Protein 5LIJ (pdb70)

Solvent-accessible surface area: 9463 Å² total; per-residue (Å²): 148,83,100,105,89,80,82,80,90,54,74,74,67,68,97,99,101,94,69,52,28,59,22,66,32,78,84,116,77,37,58,49,73,89,109,95,71,34,38,60,40,29,67,34,33,50,70,47,34,57,62,33,61,31,38,69,76,90,103,42,68,73,96,63,91,70,80,51,94,110,109,88,48,56,57,30,11,31,22,30,20,101,55,41,18,62,11,43,96,55,88,54,14,50,30,48,55,80,101,109,45,47,22,55,17,27,39,31,65,103,83,87,42,19,19,40,38,71,79,48,85,52,85,56,111,58,98,39,59,18,28,41,32,36,53,30,65,76,89,78,44,77,82,84,51,52,89,87,43,35,77,113

Sequence (152 aa):
AAAAAAAAAAAAAAAAAAAAAAAAAAAAAAAAAAAAAAAAAAAAAAAAAAAAAAAAAAAAAAAAAAAAAAAAAAAAAAAAAAAAAAAAAAAAAAAAAAAAAAAAAAAAAAAAAAAAAAAAAAAAAAAAAAAAAAAAAAAAAAAAAAAAAAAA

Structure (mmCIF, N/CA/C/O backbone):
data_5LIJ
#
_entry.id   5LIJ
#
_cell.length_a   1.000
_cell.length_b   1.000
_cell.length_c   1.000
_cell.angle_alpha   90.00
_cell.angle_beta   90.00
_cell.angle_gamma   90.00
#
_symmetry.space_group_name_H-M   'P 1'
#
loop_
_atom_site.group_PDB
_atom_site.id
_atom_site.type_symbol
_atom_site.label_atom_id
_atom_site.label_alt_id
_atom_site.label_comp_id
_atom_site.label_asym_id
_atom_site.label_entity_id
_atom_site.label_seq_id
_atom_site.pdbx_PDB_ins_code
_atom_site.Cartn_x
_atom_site.Cartn_y
_atom_site.Cartn_z
_atom_site.occupancy
_atom_site.B_iso_or_equiv
_atom_site.auth_seq_id
_atom_site.auth_comp_id
_atom_site.auth_asym_id
_atom_site.auth_atom_id
_atom_site.pdbx_PDB_model_num
ATOM 1 N N . ALA A 1 1 ? 54.835 30.225 38.287 1.00 1.00 1 ALA P N 1
ATOM 2 C CA . ALA A 1 1 ? 53.411 30.373 38.508 1.00 1.00 1 ALA P CA 1
ATOM 3 C C . ALA A 1 1 ? 52.963 31.516 39.384 1.00 1.00 1 ALA P C 1
ATOM 4 O O . ALA A 1 1 ? 53.519 31.715 40.444 1.00 1.00 1 ALA P O 1
ATOM 6 N N . ALA A 1 2 ? 51.999 32.308 38.927 1.00 2.00 2 ALA P N 1
ATOM 7 C CA . ALA A 1 2 ? 51.449 33.375 39.754 1.00 2.00 2 ALA P CA 1
ATOM 8 C C . ALA A 1 2 ? 50.450 33.410 40.911 1.00 2.00 2 ALA P C 1
ATOM 9 O O . ALA A 1 2 ? 50.807 33.832 42.010 1.00 2.00 2 ALA P O 1
ATOM 11 N N . ALA A 1 3 ? 49.217 32.926 40.744 1.00 3.00 3 ALA P N 1
ATOM 12 C CA . ALA A 1 3 ? 48.187 33.184 41.749 1.00 3.00 3 ALA P CA 1
ATOM 13 C C . ALA A 1 3 ? 46.893 32.513 41.309 1.00 3.00 3 ALA P C 1
ATOM 14 O O . ALA A 1 3 ? 46.843 31.770 40.329 1.00 3.00 3 ALA P O 1
ATOM 16 N N . ALA A 1 4 ? 45.840 32.823 42.051 1.00 4.00 4 ALA P N 1
ATOM 17 C CA . ALA A 1 4 ? 44.635 32.030 42.238 1.00 4.00 4 ALA P CA 1
ATOM 18 C C . ALA A 1 4 ? 43.813 31.847 40.967 1.00 4.00 4 ALA P C 1
ATOM 19 O O . ALA A 1 4 ? 44.048 32.471 39.935 1.00 4.00 4 ALA P O 1
ATOM 21 N N . ALA A 1 5 ? 42.873 30.910 41.059 1.00 5.00 5 ALA P N 1
ATOM 22 C CA . ALA A 1 5 ? 41.995 30.456 39.988 1.00 5.00 5 ALA P CA 1
ATOM 23 C C . ALA A 1 5 ? 40.755 29.849 40.628 1.00 5.00 5 ALA P C 1
ATOM 24 O O . ALA A 1 5 ? 40.411 30.166 41.766 1.00 5.00 5 ALA P O 1
ATOM 26 N N . ALA A 1 6 ? 40.045 29.023 39.873 1.00 6.00 6 ALA P N 1
ATOM 27 C CA . ALA A 1 6 ? 38.889 28.334 40.423 1.00 6.00 6 ALA P CA 1
ATOM 28 C C . ALA A 1 6 ? 39.230 27.571 41.693 1.00 6.00 6 ALA P C 1
ATOM 29 O O . ALA A 1 6 ? 40.260 26.903 41.768 1.00 6.00 6 ALA P O 1
ATOM 31 N N . ALA A 1 7 ? 38.342 27.661 42.707 1.00 7.00 7 ALA P N 1
ATOM 32 C CA . ALA A 1 7 ? 38.738 27.407 44.096 1.00 7.00 7 ALA P CA 1
ATOM 33 C C . ALA A 1 7 ? 38.156 26.328 45.006 1.00 7.00 7 ALA P C 1
ATOM 34 O O . ALA A 1 7 ? 38.934 25.664 45.693 1.00 7.00 7 ALA P O 1
ATOM 36 N N . ALA A 1 8 ? 36.842 26.161 45.104 1.00 8.00 8 ALA P N 1
ATOM 37 C CA . ALA A 1 8 ? 36.264 25.470 46.250 1.00 8.00 8 ALA P CA 1
ATOM 38 C C . ALA A 1 8 ? 34.764 25.212 46.130 1.00 8.00 8 ALA P C 1
ATOM 39 O O . ALA A 1 8 ? 34.180 25.260 45.050 1.00 8.00 8 ALA P O 1
ATOM 41 N N . ALA A 1 9 ? 34.158 24.893 47.271 1.00 9.00 9 ALA P N 1
ATOM 42 C CA . ALA A 1 9 ? 32.779 24.437 47.413 1.00 9.00 9 ALA P CA 1
ATOM 43 C C . ALA A 1 9 ? 31.724 25.399 46.908 1.00 9.00 9 ALA P C 1
ATOM 44 O O . ALA A 1 9 ? 31.630 26.530 47.381 1.00 9.00 9 ALA P O 1
ATOM 46 N N . ALA A 1 10 ? 30.880 24.931 45.997 1.00 10.00 10 ALA P N 1
ATOM 47 C CA . ALA A 1 10 ? 29.814 25.761 45.464 1.00 10.00 10 ALA P CA 1
ATOM 48 C C . ALA A 1 10 ? 28.633 24.956 44.938 1.00 10.00 10 ALA P C 1
ATOM 49 O O . ALA A 1 10 ? 28.492 23.766 45.197 1.00 10.00 10 ALA P O 1
ATOM 51 N N . ALA A 1 11 ? 27.777 25.645 44.183 1.00 11.00 11 ALA P N 1
ATOM 52 C CA . ALA A 1 11 ? 26.611 25.072 43.525 1.00 11.00 11 ALA P CA 1
ATOM 53 C C . ALA A 1 11 ? 26.789 25.215 42.025 1.00 11.00 11 ALA P C 1
ATOM 54 O O . ALA A 1 11 ? 27.607 26.016 41.572 1.00 11.00 11 ALA P O 1
ATOM 56 N N . ALA A 1 12 ? 26.042 24.433 41.252 1.00 12.00 12 ALA P N 1
ATOM 57 C CA . ALA A 1 12 ? 26.435 24.192 39.874 1.00 12.00 12 ALA P CA 1
ATOM 58 C C . ALA A 1 12 ? 25.229 24.187 38.947 1.00 12.00 12 ALA P C 1
ATOM 59 O O . ALA A 1 12 ? 24.088 24.372 39.368 1.00 12.00 12 ALA P O 1
ATOM 61 N N . ALA A 1 13 ? 25.516 24.025 37.659 1.00 13.00 13 ALA P N 1
ATOM 62 C CA . ALA A 1 13 ? 24.550 23.619 36.650 1.00 13.00 13 ALA P CA 1
ATOM 63 C C . ALA A 1 13 ? 25.338 23.138 35.435 1.00 13.00 13 ALA P C 1
ATOM 64 O O . ALA A 1 13 ? 26.535 23.398 35.328 1.00 13.00 13 ALA P O 1
ATOM 66 N N . ALA A 1 14 ? 24.673 22.408 34.532 1.00 14.00 14 ALA P N 1
ATOM 67 C CA . ALA A 1 14 ? 25.197 22.190 33.173 1.00 14.00 14 ALA P CA 1
ATOM 68 C C . ALA A 1 14 ? 24.084 22.342 32.151 1.00 14.00 14 ALA P C 1
ATOM 69 O O . ALA A 1 14 ? 23.215 21.474 32.055 1.00 14.00 14 ALA P O 1
ATOM 71 N N . ALA A 1 15 ? 24.151 23.404 31.357 1.00 15.00 15 ALA P N 1
ATOM 72 C CA . ALA A 1 15 ? 23.111 23.655 30.374 1.00 15.00 15 ALA P CA 1
ATOM 73 C C . ALA A 1 15 ? 23.512 24.793 29.452 1.00 15.00 15 ALA P C 1
ATOM 74 O O . ALA A 1 15 ? 24.528 25.467 29.638 1.00 15.00 15 ALA P O 1
ATOM 76 N N . ALA A 1 16 ? 22.669 24.988 28.450 1.00 16.00 16 ALA P N 1
ATOM 77 C CA . ALA A 1 16 ? 22.820 26.106 27.5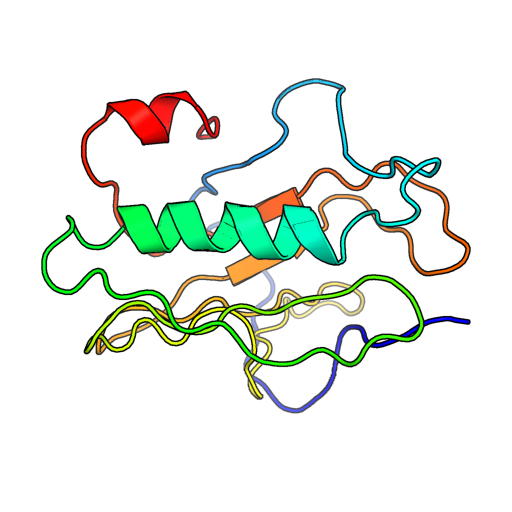43 1.00 16.00 16 ALA P CA 1
ATOM 78 C C . ALA A 1 16 ? 21.852 27.245 27.790 1.00 16.00 16 ALA P C 1
ATOM 79 O O . ALA A 1 16 ? 22.256 28.408 27.874 1.00 16.00 16 ALA P O 1
ATOM 81 N N . ALA A 1 17 ? 20.573 26.925 27.921 1.00 17.00 17 ALA P N 1
ATOM 82 C CA . ALA A 1 17 ? 19.526 27.934 28.014 1.00 17.00 17 ALA P CA 1
ATOM 83 C C . ALA A 1 17 ? 19.754 28.652 29.328 1.00 17.00 17 ALA P C 1
ATOM 84 O O . ALA A 1 17 ? 19.825 28.028 30.384 1.00 17.00 17 ALA P O 1
ATOM 86 N N . ALA A 1 18 ? 19.859 29.974 29.259 1.00 18.00 18 ALA P N 1
ATOM 87 C CA . ALA A 1 18 ? 20.268 30.801 30.383 1.00 18.00 18 ALA P CA 1
ATOM 88 C C . ALA A 1 18 ? 19.889 32.236 30.077 1.00 18.00 18 ALA P C 1
ATOM 89 O O . ALA A 1 18 ? 19.177 32.522 29.113 1.00 18.00 18 ALA P O 1
ATOM 91 N N . ALA A 1 19 ? 20.368 33.148 30.898 1.00 19.00 19 ALA P N 1
ATOM 92 C CA . ALA A 1 19 ? 20.275 34.538 30.527 1.00 19.00 19 ALA P CA 1
ATOM 93 C C . ALA A 1 19 ? 21.337 34.833 29.484 1.00 19.00 19 ALA P C 1
ATOM 94 O O . ALA A 1 19 ? 22.125 33.970 29.106 1.00 19.00 19 ALA P O 1
ATOM 96 N N . ALA A 1 20 ? 21.382 36.077 29.035 1.00 20.00 20 ALA P N 1
ATOM 97 C CA . ALA A 1 20 ? 22.458 36.508 28.169 1.00 20.00 20 ALA P CA 1
ATOM 98 C C . ALA A 1 20 ? 23.652 36.830 29.047 1.00 20.00 20 ALA P C 1
ATOM 99 O O . ALA A 1 20 ? 23.699 36.478 30.220 1.00 20.00 20 ALA P O 1
ATOM 101 N N . ALA A 1 21 ? 24.680 37.408 28.464 1.00 21.00 21 ALA P N 1
ATOM 102 C CA . ALA A 1 21 ? 25.683 38.058 29.282 1.00 21.00 21 ALA P CA 1
ATOM 103 C C . ALA A 1 21 ? 26.079 39.409 28.730 1.00 21.00 21 ALA P C 1
ATOM 104 O O . ALA A 1 21 ? 26.542 39.507 27.595 1.00 21.00 21 ALA P O 1
ATOM 106 N N . ALA A 1 22 ? 25.914 40.446 29.541 1.00 22.00 22 ALA P N 1
ATOM 107 C CA . ALA A 1 22 ? 26.577 41.705 29.250 1.00 22.00 22 ALA P CA 1
ATOM 108 C C . ALA A 1 22 ? 28.052 41.350 29.172 1.00 22.00 22 ALA P C 1
ATOM 109 O O . ALA A 1 22 ? 28.611 40.693 30.049 1.00 22.00 22 ALA P O 1
ATOM 111 N N . ALA A 1 23 ? 28.682 41.741 28.072 1.00 23.00 23 ALA P N 1
ATOM 112 C CA . ALA A 1 23 ? 30.046 41.299 27.824 1.00 23.00 23 ALA P CA 1
ATOM 113 C C . ALA A 1 23 ? 31.051 42.397 27.537 1.00 23.00 23 ALA P C 1
ATOM 114 O O . ALA A 1 23 ? 30.782 43.326 26.777 1.00 23.00 23 ALA P O 1
ATOM 116 N N . ALA A 1 24 ? 32.217 42.286 28.150 1.00 24.00 24 ALA P N 1
ATOM 117 C CA . ALA A 1 24 ? 33.195 43.333 27.948 1.00 24.00 24 ALA P CA 1
ATOM 118 C C . ALA A 1 24 ? 33.975 43.549 26.678 1.00 24.00 24 ALA P C 1
ATOM 119 O O . ALA A 1 24 ? 33.863 44.615 26.082 1.00 24.00 24 ALA P O 1
ATOM 121 N N . ALA A 1 25 ? 34.733 42.580 26.214 1.00 25.00 25 ALA P N 1
ATOM 122 C CA . ALA A 1 25 ? 35.477 42.776 24.987 1.00 25.00 25 ALA P CA 1
ATOM 123 C C . ALA A 1 25 ? 34.641 42.183 23.880 1.00 25.00 25 ALA P C 1
ATOM 124 O O . ALA A 1 25 ? 34.569 40.964 23.741 1.00 25.00 25 ALA P O 1
ATOM 126 N N . ALA A 1 26 ? 33.998 43.037 23.108 1.00 26.00 26 ALA P N 1
ATOM 127 C CA . ALA A 1 26 ? 33.152 42.554 22.040 1.00 26.00 26 ALA P CA 1
ATOM 128 C C . ALA A 1 26 ? 33.822 41.927 20.837 1.00 26.00 26 ALA P C 1
ATOM 129 O O . ALA A 1 26 ? 33.561 40.768 20.522 1.00 26.00 26 ALA P O 1
ATOM 131 N N . ALA A 1 27 ? 34.668 42.676 20.144 1.00 27.00 27 ALA P N 1
ATOM 132 C CA . ALA A 1 27 ? 35.227 42.226 18.877 1.00 27.00 27 ALA P CA 1
ATOM 133 C C . ALA A 1 27 ? 36.747 42.318 18.915 1.00 27.00 27 ALA P C 1
ATOM 134 O O . ALA A 1 27 ? 37.316 43.410 18.8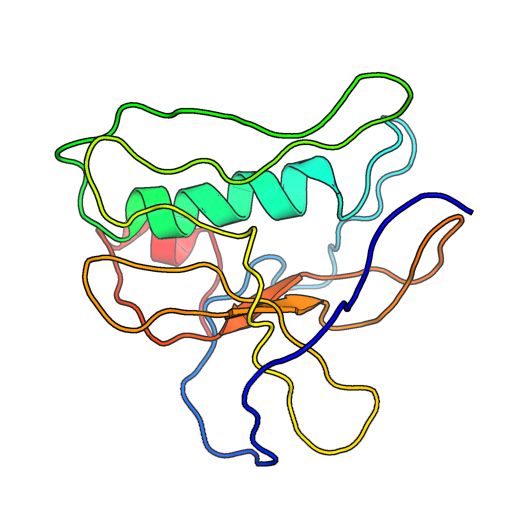87 1.00 27.00 27 ALA P O 1
ATOM 136 N N . ALA A 1 28 ? 37.398 41.164 18.975 1.00 28.00 28 ALA P N 1
ATOM 137 C CA . ALA A 1 28 ? 38.779 41.008 18.548 1.00 28.00 28 ALA P CA 1
ATOM 138 C C . ALA A 1 28 ? 39.763 41.914 19.275 1.00 28.00 28 ALA P C 1
ATOM 139 O O . ALA A 1 28 ? 40.833 42.207 18.752 1.00 28.00 28 ALA P O 1
ATOM 141 N N . ALA A 1 29 ? 39.454 42.387 20.467 1.00 29.00 29 ALA P N 1
ATOM 142 C CA . ALA A 1 29 ? 40.498 42.976 21.294 1.00 29.00 29 ALA P CA 1
ATOM 143 C C . ALA A 1 29 ? 40.309 42.487 22.719 1.00 29.00 29 ALA P C 1
ATOM 144 O O . ALA A 1 29 ? 39.363 42.903 23.391 1.00 29.00 29 ALA P O 1
ATOM 146 N N . ALA A 1 30 ? 41.235 41.670 23.207 1.00 30.00 30 ALA P N 1
ATOM 147 C CA . ALA A 1 30 ? 41.101 41.082 24.529 1.00 30.00 30 ALA P CA 1
ATOM 148 C C . ALA A 1 30 ? 42.342 41.392 25.331 1.00 30.00 30 ALA P C 1
ATOM 149 O O . ALA A 1 30 ? 43.400 41.671 24.772 1.00 30.00 30 ALA P O 1
ATOM 151 N N . ALA A 1 31 ? 42.221 41.327 26.639 1.00 31.00 31 ALA P N 1
ATOM 152 C CA . ALA A 1 31 ? 43.196 41.976 27.492 1.00 31.00 31 ALA P CA 1
ATOM 153 C C . ALA A 1 31 ? 44.152 40.942 28.054 1.00 31.00 31 ALA P C 1
ATOM 154 O O . ALA A 1 31 ? 43.804 40.210 28.975 1.00 31.00 31 ALA P O 1
ATOM 156 N N . ALA A 1 32 ? 45.343 40.844 27.477 1.00 32.00 32 ALA P N 1
ATOM 157 C CA . ALA A 1 32 ? 46.471 40.196 28.127 1.00 32.00 32 ALA P CA 1
ATOM 158 C C . ALA A 1 32 ? 47.610 41.132 28.477 1.00 32.00 32 ALA P C 1
ATOM 159 O O . ALA A 1 32 ? 48.636 40.653 28.953 1.00 32.00 32 ALA P O 1
ATOM 161 N N . ALA A 1 33 ? 47.474 42.430 28.229 1.00 33.00 33 ALA P N 1
ATOM 162 C CA . ALA A 1 33 ? 48.620 43.279 27.911 1.00 33.00 33 ALA P CA 1
ATOM 163 C C . ALA A 1 33 ? 49.768 43.112 28.891 1.00 33.00 33 ALA P C 1
ATOM 164 O O . ALA A 1 33 ? 49.571 43.146 30.102 1.00 33.00 33 ALA P O 1
ATOM 166 N N . ALA A 1 34 ? 50.966 42.896 28.359 1.00 34.00 34 ALA P N 1
ATOM 167 C CA . ALA A 1 34 ? 52.097 42.452 29.158 1.00 34.00 34 ALA P CA 1
ATOM 168 C C . ALA A 1 34 ? 53.098 43.534 29.517 1.00 34.00 34 ALA P C 1
ATOM 169 O O . ALA A 1 34 ? 54.064 43.242 30.216 1.00 34.00 34 ALA P O 1
ATOM 171 N N . ALA A 1 35 ? 52.942 44.754 29.043 1.00 35.00 35 ALA P N 1
ATOM 172 C CA . ALA A 1 35 ? 53.976 45.718 29.377 1.00 35.00 35 ALA P CA 1
ATOM 173 C C . ALA A 1 35 ? 53.817 46.208 30.798 1.00 35.00 35 ALA P C 1
ATOM 174 O O . ALA A 1 35 ? 54.768 46.174 31.577 1.00 35.00 35 ALA P O 1
ATOM 176 N N . ALA A 1 36 ? 52.620 46.663 31.147 1.00 36.00 36 ALA P N 1
ATOM 177 C CA . ALA A 1 36 ? 52.280 47.011 32.517 1.00 36.00 36 ALA P CA 1
ATOM 178 C C . ALA A 1 36 ? 52.031 45.772 33.378 1.00 36.00 36 ALA P C 1
ATOM 179 O O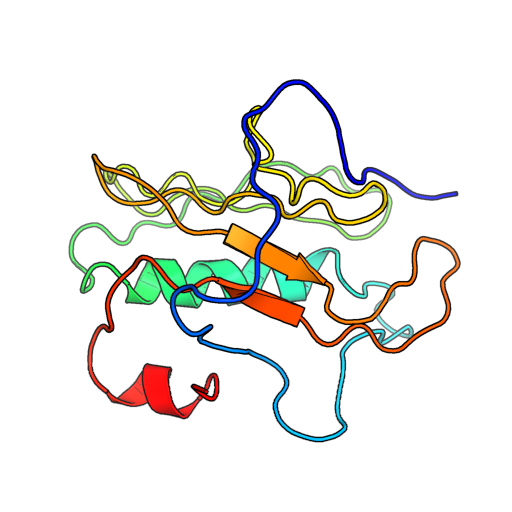 . ALA A 1 36 ? 51.688 45.914 34.554 1.00 36.00 36 ALA P O 1
ATOM 181 N N . ALA A 1 37 ? 52.202 44.568 32.807 1.00 37.00 37 ALA P N 1
ATOM 182 C CA . ALA A 1 37 ? 52.287 43.275 33.519 1.00 37.00 37 ALA P CA 1
ATOM 183 C C . ALA A 1 37 ? 51.044 42.849 34.283 1.00 37.00 37 ALA P C 1
ATOM 184 O O . ALA A 1 37 ? 51.133 42.233 35.339 1.00 37.00 37 ALA P O 1
ATOM 186 N N . ALA A 1 38 ? 49.873 43.125 33.737 1.00 38.00 38 ALA P N 1
ATOM 187 C CA . ALA A 1 38 ? 48.677 42.552 34.330 1.00 38.00 38 ALA P CA 1
ATOM 188 C C . ALA A 1 38 ? 47.677 42.251 33.233 1.00 38.00 38 ALA P C 1
ATOM 189 O O . ALA A 1 38 ? 47.427 43.096 32.373 1.00 38.00 38 ALA P O 1
ATOM 191 N N . ALA A 1 39 ? 47.076 41.074 33.288 1.00 39.00 39 ALA P N 1
ATOM 192 C CA . ALA A 1 39 ? 46.177 40.686 32.216 1.00 39.00 39 ALA P CA 1
ATOM 193 C C . ALA A 1 39 ? 44.717 40.415 32.512 1.00 39.00 39 ALA P C 1
ATOM 194 O O . ALA A 1 39 ? 43.855 41.072 31.942 1.00 39.00 39 ALA P O 1
ATOM 196 N N . ALA A 1 40 ? 44.402 39.532 33.433 1.00 40.00 40 ALA P N 1
ATOM 197 C CA . ALA A 1 40 ? 43.009 39.348 33.761 1.00 40.00 40 ALA P CA 1
ATOM 198 C C . ALA A 1 40 ? 42.981 39.556 35.253 1.00 40.00 40 ALA P C 1
ATOM 199 O O . ALA A 1 40 ? 41.948 39.294 35.867 1.00 40.00 40 ALA P O 1
ATOM 201 N N . ALA A 1 41 ? 44.090 39.956 35.870 1.00 41.00 41 ALA P N 1
ATOM 202 C CA . ALA A 1 41 ? 44.044 40.269 37.292 1.00 41.00 41 ALA P CA 1
ATOM 203 C C . ALA A 1 41 ? 43.418 41.614 37.608 1.00 41.00 41 ALA P C 1
ATOM 204 O O . ALA A 1 41 ? 42.422 41.693 38.331 1.00 41.00 41 ALA P O 1
ATOM 206 N N . ALA A 1 42 ? 43.953 42.682 37.037 1.00 42.00 42 ALA P N 1
ATOM 207 C CA . ALA A 1 42 ? 43.589 43.962 37.606 1.00 42.00 42 ALA P CA 1
ATOM 208 C C . ALA A 1 42 ? 42.418 44.688 36.975 1.00 42.00 42 ALA P C 1
ATOM 209 O O . ALA A 1 42 ? 41.415 44.952 37.646 1.00 42.00 42 ALA P O 1
ATOM 211 N N . ALA A 1 43 ? 42.500 44.933 35.681 1.00 43.00 43 ALA P N 1
ATOM 212 C CA . ALA A 1 43 ? 41.542 45.813 35.051 1.00 43.00 43 ALA P CA 1
ATOM 213 C C . ALA A 1 43 ? 40.316 44.959 34.916 1.00 43.00 43 ALA P C 1
ATOM 214 O O . ALA A 1 43 ? 39.230 45.369 35.333 1.00 43.00 43 ALA P O 1
ATOM 216 N N . ALA A 1 44 ? 40.510 43.745 34.426 1.00 44.00 44 ALA P N 1
ATOM 217 C CA . ALA A 1 44 ? 39.405 42.829 34.236 1.00 44.00 44 ALA P CA 1
ATOM 218 C C . ALA A 1 44 ? 38.562 42.745 35.490 1.00 44.00 44 ALA P C 1
ATOM 219 O O . ALA A 1 44 ? 37.351 42.983 35.454 1.00 44.00 44 ALA P O 1
ATOM 221 N N . ALA A 1 45 ? 39.187 42.432 36.621 1.00 45.00 45 ALA P N 1
ATOM 222 C CA . ALA A 1 45 ? 38.427 42.441 37.857 1.00 45.00 45 ALA P CA 1
ATOM 223 C C . ALA A 1 45 ? 37.884 43.834 38.107 1.00 45.00 45 ALA P C 1
ATOM 224 O O . ALA A 1 45 ? 36.685 44.016 38.329 1.00 45.00 45 ALA P O 1
ATOM 226 N N . ALA A 1 46 ? 38.741 44.842 37.987 1.00 46.00 46 ALA P N 1
ATOM 227 C CA . ALA A 1 46 ? 38.330 46.192 38.333 1.00 46.00 46 ALA P CA 1
ATOM 228 C C . ALA A 1 46 ? 37.106 46.621 37.553 1.00 46.00 46 ALA P C 1
ATOM 229 O O . ALA A 1 46 ? 36.000 46.661 38.097 1.00 46.00 46 ALA P O 1
ATOM 231 N N . ALA A 1 47 ? 37.278 46.907 36.265 1.00 47.00 47 ALA P N 1
ATOM 232 C CA . ALA A 1 47 ? 36.182 47.476 35.496 1.00 47.00 47 ALA P CA 1
ATOM 233 C C . ALA A 1 47 ? 34.917 46.675 35.688 1.00 47.00 47 ALA P C 1
ATOM 234 O O . ALA A 1 47 ? 33.820 47.238 35.717 1.00 47.00 47 ALA P O 1
ATOM 236 N N . ALA A 1 48 ? 35.054 45.362 35.861 1.00 48.00 48 ALA P N 1
ATOM 237 C CA . ALA A 1 48 ? 33.884 44.539 36.108 1.00 48.00 48 ALA P CA 1
ATOM 238 C C . ALA A 1 48 ? 33.058 45.135 37.230 1.00 48.00 48 ALA P C 1
ATOM 239 O O . ALA A 1 48 ? 31.829 45.200 37.142 1.00 48.00 48 ALA P O 1
ATOM 241 N N . ALA A 1 49 ? 33.725 45.641 38.265 1.00 49.00 49 ALA P N 1
ATOM 242 C CA . ALA A 1 49 ? 32.988 46.288 39.338 1.00 49.00 49 ALA P CA 1
ATOM 243 C C . ALA A 1 49 ? 32.058 47.335 38.782 1.00 49.00 49 ALA P C 1
ATOM 244 O O . ALA A 1 49 ? 30.873 47.374 39.129 1.00 49.00 49 ALA P O 1
ATOM 246 N N . ALA A 1 50 ? 32.576 48.165 37.881 1.00 50.00 50 ALA P N 1
ATOM 247 C CA . ALA A 1 50 ? 31.816 49.301 37.397 1.00 50.00 50 ALA P CA 1
ATOM 248 C C . ALA A 1 50 ? 30.435 48.867 36.964 1.00 50.00 50 ALA P C 1
ATOM 249 O O . ALA A 1 50 ? 29.434 49.499 37.316 1.00 50.00 50 ALA P O 1
ATOM 251 N N . ALA A 1 51 ? 30.361 47.759 36.234 1.00 51.00 51 ALA P N 1
ATOM 252 C CA . ALA A 1 51 ? 29.060 47.267 35.823 1.00 51.00 51 ALA P CA 1
ATOM 253 C C . ALA A 1 51 ? 28.138 47.175 37.022 1.00 51.00 51 ALA P C 1
ATOM 254 O O . ALA A 1 51 ? 27.096 47.839 37.069 1.00 51.00 51 ALA P O 1
ATOM 256 N N . ALA A 1 52 ? 28.547 46.425 38.039 1.00 52.00 52 ALA P N 1
ATOM 257 C CA . ALA A 1 52 ? 27.799 46.444 39.281 1.00 52.00 52 ALA P CA 1
ATOM 258 C C . ALA A 1 52 ? 27.707 47.862 39.799 1.00 52.00 52 ALA P C 1
ATOM 259 O O . ALA A 1 52 ? 26.617 48.374 40.061 1.00 52.00 52 ALA P O 1
ATOM 261 N N . ALA A 1 53 ? 28.849 48.538 39.897 1.00 53.00 53 ALA P N 1
ATOM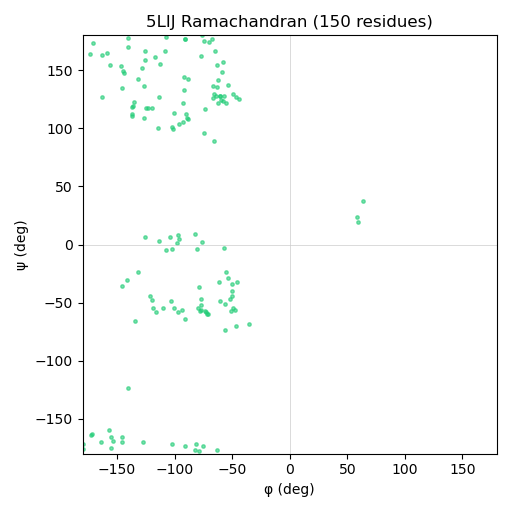 262 C CA . ALA A 1 53 ? 28.837 49.906 40.397 1.00 53.00 53 ALA P CA 1
ATOM 263 C C . ALA A 1 53 ? 27.871 50.753 39.612 1.00 53.00 53 ALA P C 1
ATOM 264 O O . ALA A 1 53 ? 27.313 51.718 40.138 1.00 53.00 53 ALA P O 1
ATOM 266 N N . ALA A 1 54 ? 27.657 50.406 38.354 1.00 54.00 54 ALA P N 1
ATOM 267 C CA . ALA A 1 54 ? 26.534 50.981 37.651 1.00 54.00 54 ALA P CA 1
ATOM 268 C C . ALA A 1 54 ? 25.254 50.282 38.045 1.00 54.00 54 ALA P C 1
ATOM 269 O O . ALA A 1 54 ? 24.212 50.925 38.179 1.00 54.00 54 ALA P O 1
ATOM 271 N N . ALA A 1 55 ? 25.320 48.971 38.260 1.00 55.00 55 ALA P N 1
ATOM 272 C CA . ALA A 1 55 ? 24.104 48.174 38.339 1.00 55.00 55 ALA P CA 1
ATOM 273 C C . ALA A 1 55 ? 23.069 48.834 39.227 1.00 55.00 55 ALA P C 1
ATOM 274 O O . ALA A 1 55 ? 22.050 49.335 38.749 1.00 55.00 55 ALA P O 1
ATOM 276 N N . ALA A 1 56 ? 23.310 48.860 40.519 1.00 56.00 56 ALA P N 1
ATOM 277 C CA . ALA A 1 56 ? 22.464 49.706 41.319 1.00 56.00 56 ALA P CA 1
ATOM 278 C C . ALA A 1 56 ? 22.706 51.131 40.873 1.00 56.00 56 ALA P C 1
ATOM 279 O O . ALA A 1 56 ? 23.850 51.570 40.751 1.00 56.00 56 ALA P O 1
ATOM 281 N N . ALA A 1 57 ? 21.627 51.828 40.549 1.00 57.00 57 ALA P N 1
ATOM 282 C CA . ALA A 1 57 ? 21.725 53.236 40.197 1.00 57.00 57 ALA P CA 1
ATOM 283 C C . ALA A 1 57 ? 22.294 54.015 41.376 1.00 57.00 57 ALA P C 1
ATOM 284 O O . ALA A 1 57 ? 21.770 53.928 42.490 1.00 57.00 57 ALA P O 1
ATOM 286 N N . ALA A 1 58 ? 23.346 54.794 41.122 1.00 58.00 58 ALA P N 1
ATOM 287 C CA . ALA A 1 58 ? 24.227 55.237 42.194 1.00 58.00 58 ALA P CA 1
ATOM 288 C C . ALA A 1 58 ? 23.450 55.954 43.280 1.00 58.00 58 ALA P C 1
ATOM 289 O O . ALA A 1 58 ? 22.755 56.937 43.026 1.00 58.00 58 ALA P O 1
ATOM 291 N N . ALA A 1 59 ? 23.554 55.423 44.491 1.00 59.00 59 ALA P N 1
ATOM 292 C CA . ALA A 1 59 ? 22.977 56.014 45.685 1.00 59.00 59 ALA P CA 1
ATOM 293 C C . ALA A 1 59 ? 24.016 55.986 46.788 1.00 59.00 59 ALA P C 1
ATOM 294 O O . ALA A 1 59 ? 24.480 57.033 47.240 1.00 59.00 59 ALA P O 1
ATOM 296 N N . ALA A 1 60 ? 24.388 54.789 47.225 1.00 60.00 60 ALA P N 1
ATOM 297 C CA . ALA A 1 60 ? 25.529 54.630 48.110 1.00 60.00 60 ALA P CA 1
ATOM 298 C C . ALA A 1 60 ? 26.689 54.147 47.259 1.00 60.00 60 ALA P C 1
ATOM 299 O O . ALA A 1 60 ? 26.812 52.958 46.963 1.00 60.00 60 ALA P O 1
ATOM 301 N N . ALA A 1 61 ? 27.549 55.077 46.895 1.00 61.00 61 ALA P N 1
ATOM 302 C CA . ALA A 1 61 ? 28.550 54.849 45.880 1.00 61.00 61 ALA P CA 1
ATOM 303 C C . ALA A 1 61 ? 29.958 54.715 46.419 1.00 61.00 61 ALA P C 1
ATOM 304 O O . ALA A 1 61 ? 30.881 54.477 45.641 1.00 61.00 61 ALA P O 1
ATOM 306 N N . ALA A 1 62 ? 30.167 54.901 47.713 1.00 62.00 62 ALA P N 1
ATOM 307 C CA . ALA A 1 62 ? 31.525 54.952 48.245 1.00 62.00 62 ALA P CA 1
ATOM 308 C C . ALA A 1 62 ? 32.220 53.627 47.960 1.00 62.00 62 ALA P C 1
ATOM 309 O O . ALA A 1 62 ? 31.733 52.540 48.265 1.00 62.00 62 ALA P O 1
ATOM 311 N N . ALA A 1 63 ? 33.387 53.737 47.353 1.00 63.00 63 ALA P N 1
ATOM 312 C CA . ALA A 1 63 ? 34.069 52.561 46.858 1.00 63.00 63 ALA P CA 1
ATOM 313 C C . ALA A 1 63 ? 35.165 52.124 47.811 1.00 63.00 63 ALA P C 1
ATOM 314 O O . ALA A 1 63 ? 36.167 52.817 47.976 1.00 63.00 63 ALA P O 1
ATOM 316 N N . ALA A 1 64 ? 34.981 50.967 48.426 1.00 64.00 64 ALA P N 1
ATOM 317 C CA . ALA A 1 64 ? 36.069 50.327 49.151 1.00 64.00 64 ALA P CA 1
ATOM 318 C C . ALA A 1 64 ? 36.806 49.460 48.145 1.00 64.00 64 ALA P C 1
ATOM 319 O O . ALA A 1 64 ? 36.174 48.893 47.253 1.00 64.00 64 ALA P O 1
ATOM 321 N N . ALA A 1 65 ? 38.124 49.392 48.252 1.00 65.00 65 ALA P N 1
ATOM 322 C CA . ALA A 1 65 ? 38.909 48.385 47.561 1.00 65.00 65 ALA P CA 1
ATOM 323 C C . ALA A 1 65 ? 39.422 47.381 48.579 1.00 65.00 65 ALA P C 1
ATOM 324 O O . ALA A 1 65 ? 39.356 47.611 49.782 1.00 65.00 65 ALA P O 1
ATOM 326 N N . ALA A 1 66 ? 39.919 46.240 48.128 1.00 66.00 66 ALA P N 1
ATOM 327 C CA . ALA A 1 66 ? 40.452 45.351 49.131 1.00 66.00 66 ALA P CA 1
ATOM 328 C C . ALA A 1 66 ? 41.579 44.454 49.613 1.00 66.00 66 ALA P C 1
ATOM 329 O O . ALA A 1 66 ? 41.749 44.312 50.823 1.00 66.00 66 ALA P O 1
ATOM 331 N N . ALA A 1 67 ? 42.415 43.942 48.717 1.00 67.00 67 ALA P N 1
ATOM 332 C CA . ALA A 1 67 ? 42.610 42.495 48.697 1.00 67.00 67 ALA P CA 1
ATOM 333 C C . ALA A 1 67 ? 44.048 42.192 48.310 1.00 67.00 67 ALA P C 1
ATOM 334 O O . ALA A 1 67 ? 44.590 41.216 48.824 1.00 67.00 67 ALA P O 1
ATOM 336 N N . ALA A 1 68 ? 44.693 42.941 47.439 1.00 68.00 68 ALA P N 1
ATOM 337 C CA . ALA A 1 68 ? 45.958 42.407 46.963 1.00 68.00 68 ALA P CA 1
ATOM 338 C C . ALA A 1 68 ? 47.024 42.728 47.989 1.00 68.00 68 ALA P C 1
ATOM 339 O O . ALA A 1 68 ? 46.746 43.266 49.059 1.00 68.00 68 ALA P O 1
ATOM 341 N N . ALA A 1 69 ? 48.246 42.371 47.668 1.00 69.00 69 ALA P N 1
ATOM 342 C CA . ALA A 1 69 ? 49.413 42.944 48.303 1.00 69.00 69 ALA P CA 1
ATOM 343 C C . ALA A 1 69 ? 50.492 43.042 47.239 1.00 69.00 69 ALA P C 1
ATOM 344 O O . ALA A 1 69 ? 50.552 42.226 46.321 1.00 69.00 69 ALA P O 1
ATOM 346 N N . ALA A 1 70 ? 51.365 44.028 47.363 1.00 70.00 70 ALA P N 1
ATOM 347 C CA . ALA A 1 70 ? 52.145 44.467 46.222 1.00 70.00 70 ALA P CA 1
ATOM 348 C C . ALA A 1 70 ? 53.411 43.645 46.145 1.00 70.00 70 ALA P C 1
ATOM 349 O O . ALA A 1 70 ? 54.308 43.798 46.974 1.00 70.00 70 ALA P O 1
ATOM 351 N N . ALA A 1 71 ? 53.454 42.760 45.162 1.00 71.00 71 ALA P N 1
ATOM 352 C CA . ALA A 1 71 ? 54.628 42.085 44.641 1.00 71.00 71 ALA P CA 1
ATOM 353 C C . ALA A 1 71 ? 54.617 41.909 43.141 1.00 71.00 71 ALA P C 1
ATOM 354 O O . ALA A 1 71 ? 55.663 41.759 42.515 1.00 71.00 71 ALA P O 1
ATOM 356 N N . ALA A 1 72 ? 53.416 41.772 42.601 1.00 72.00 72 ALA P N 1
ATOM 357 C CA . ALA A 1 72 ? 53.104 41.953 41.201 1.00 72.00 72 ALA P CA 1
ATOM 358 C C . ALA A 1 72 ? 51.703 42.528 41.270 1.00 72.00 72 ALA P C 1
ATOM 359 O O . ALA A 1 72 ? 51.235 42.908 42.341 1.00 72.00 72 ALA P O 1
ATOM 361 N N . ALA A 1 73 ? 51.035 42.616 40.129 1.00 73.00 73 ALA P N 1
ATOM 362 C CA . ALA A 1 73 ? 49.782 43.353 40.014 1.00 73.00 73 ALA P CA 1
ATOM 363 C C . ALA A 1 73 ? 48.551 42.465 40.223 1.00 73.00 73 ALA P C 1
ATOM 364 O O . ALA A 1 73 ? 48.349 41.481 39.498 1.00 73.00 73 ALA P O 1
ATOM 366 N N . ALA A 1 74 ? 47.731 42.833 41.218 1.00 74.00 74 ALA P N 1
ATOM 367 C CA . ALA A 1 74 ? 46.341 42.411 41.386 1.00 74.00 74 ALA P CA 1
ATOM 368 C C . ALA A 1 74 ? 45.624 43.423 42.273 1.00 74.00 74 ALA P C 1
ATOM 369 O O . ALA A 1 74 ? 46.249 44.264 42.921 1.00 74.00 74 ALA P O 1
ATOM 371 N N . ALA A 1 75 ? 44.296 43.353 42.258 1.00 75.00 75 ALA P N 1
ATOM 372 C CA . ALA A 1 75 ? 43.413 44.193 43.070 1.00 75.00 75 ALA P CA 1
ATOM 373 C C . ALA A 1 75 ? 42.120 43.419 43.280 1.00 75.00 75 ALA P C 1
ATOM 374 O O . ALA A 1 75 ? 42.047 42.222 42.999 1.00 75.00 75 ALA P O 1
ATOM 376 N N . ALA A 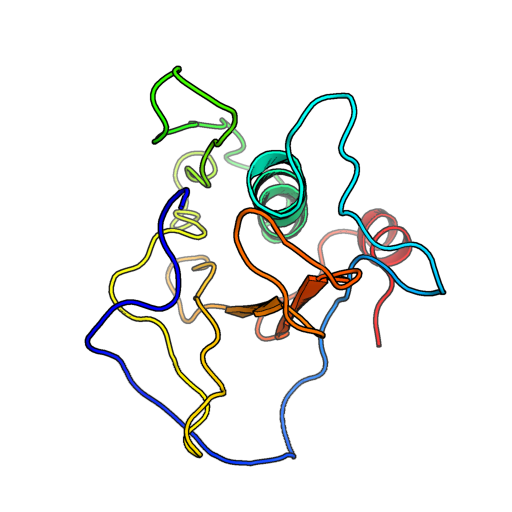1 76 ? 41.093 44.078 43.794 1.00 76.00 76 ALA P N 1
ATOM 377 C CA . ALA A 1 76 ? 39.915 43.311 44.162 1.00 76.00 76 ALA P CA 1
ATOM 378 C C . ALA A 1 76 ? 38.653 44.145 44.151 1.00 76.00 76 ALA P C 1
ATOM 379 O O . ALA A 1 76 ? 38.667 45.329 43.819 1.00 76.00 76 ALA P O 1
ATOM 381 N N . ALA A 1 77 ? 37.567 43.521 44.578 1.00 77.00 77 ALA P N 1
ATOM 382 C CA . ALA A 1 77 ? 36.238 43.842 44.096 1.00 77.00 77 ALA P CA 1
ATOM 383 C C . ALA A 1 77 ? 35.472 44.793 44.977 1.00 77.00 77 ALA P C 1
ATOM 384 O O . ALA A 1 77 ? 34.312 45.070 44.682 1.00 77.00 77 ALA P O 1
ATOM 3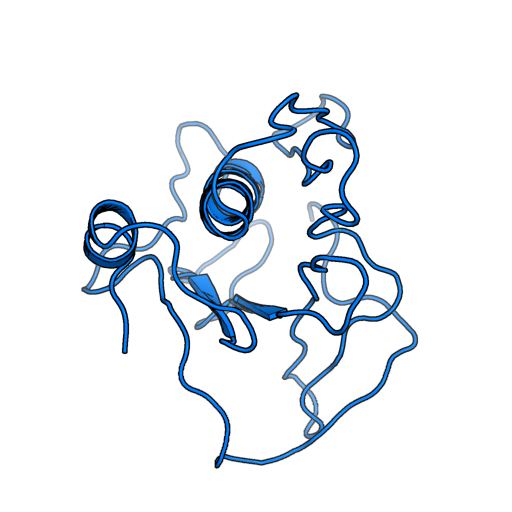86 N N . ALA A 1 78 ? 36.087 45.314 46.025 1.00 78.00 78 ALA P N 1
ATOM 387 C CA . ALA A 1 78 ? 35.325 45.562 47.235 1.00 78.00 78 ALA P CA 1
ATOM 388 C C . ALA A 1 78 ? 34.160 46.493 46.958 1.00 78.00 78 ALA P C 1
ATOM 389 O O . ALA A 1 78 ? 34.146 47.250 45.992 1.00 78.00 78 ALA P O 1
ATOM 391 N N . ALA A 1 79 ? 33.169 46.413 47.825 1.00 79.00 79 ALA P N 1
ATOM 392 C CA . ALA A 1 79 ? 31.807 46.674 47.418 1.00 79.00 79 ALA P CA 1
ATOM 393 C C . ALA A 1 79 ? 31.602 48.140 47.120 1.00 79.00 79 ALA P C 1
ATOM 394 O O . ALA A 1 79 ? 32.461 48.985 47.361 1.00 79.00 79 ALA P O 1
ATOM 396 N N . ALA A 1 80 ? 30.429 48.445 46.639 1.00 80.00 80 ALA P N 1
ATOM 397 C CA . ALA A 1 80 ? 29.960 49.802 46.699 1.00 80.00 80 ALA P CA 1
ATOM 398 C C . ALA A 1 80 ? 29.716 50.179 48.157 1.00 80.00 80 ALA P C 1
ATOM 399 O O . ALA A 1 80 ? 29.887 49.375 49.074 1.00 80.00 80 ALA P O 1
ATOM 401 N N . ALA A 1 81 ? 29.345 51.429 48.387 1.00 81.00 81 ALA P N 1
ATOM 402 C CA . ALA A 1 81 ? 28.910 51.808 49.717 1.00 81.00 81 ALA P CA 1
ATOM 403 C C . ALA A 1 81 ? 27.625 51.118 50.112 1.00 81.00 81 ALA P C 1
ATOM 404 O O . ALA A 1 81 ? 26.655 51.111 49.353 1.00 81.00 81 ALA P O 1
ATOM 406 N N . ALA A 1 82 ? 27.624 50.506 51.279 1.00 82.00 82 ALA P N 1
ATOM 407 C CA . ALA A 1 82 ? 26.393 50.282 52.014 1.00 82.00 82 ALA P CA 1
ATOM 408 C C . ALA A 1 82 ? 25.396 49.459 51.233 1.00 82.00 82 ALA P C 1
ATOM 409 O O . ALA A 1 82 ? 24.205 49.458 51.528 1.00 82.00 82 ALA P O 1
ATOM 411 N N . ALA A 1 83 ? 25.861 48.749 50.240 1.00 83.00 83 ALA P N 1
ATOM 412 C CA . ALA A 1 83 ? 24.999 47.803 49.572 1.00 83.00 83 ALA P CA 1
ATOM 413 C C . ALA A 1 83 ? 25.334 46.415 50.052 1.00 83.00 83 ALA P C 1
ATOM 414 O O . ALA A 1 83 ? 26.101 46.218 50.994 1.00 83.00 83 ALA P O 1
ATOM 416 N N . ALA A 1 84 ? 24.724 45.450 49.382 1.00 84.00 84 ALA P N 1
ATOM 417 C CA . ALA A 1 84 ? 25.227 44.092 49.352 1.00 84.00 84 ALA P CA 1
ATOM 418 C C . ALA A 1 84 ? 26.332 43.961 48.313 1.00 84.00 84 ALA P C 1
ATOM 419 O O . ALA A 1 84 ? 26.8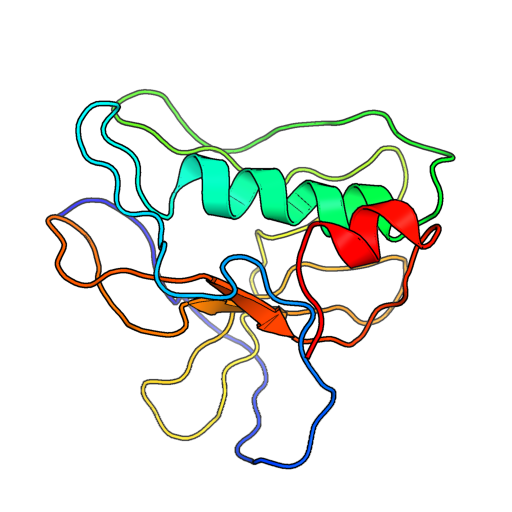36 42.867 48.048 1.00 84.00 84 ALA P O 1
ATOM 421 N N . ALA A 1 85 ? 26.761 45.092 47.767 1.00 85.00 85 ALA P N 1
ATOM 422 C CA . ALA A 1 85 ? 27.584 45.170 46.573 1.00 85.00 85 ALA P CA 1
ATOM 423 C C . ALA A 1 85 ? 28.889 44.402 46.687 1.00 85.00 85 ALA P C 1
ATOM 424 O O . ALA A 1 85 ? 29.682 44.430 45.746 1.00 85.00 85 ALA P O 1
ATOM 426 N N . ALA A 1 86 ? 29.188 43.805 47.836 1.00 86.00 86 ALA P N 1
ATOM 427 C CA . ALA A 1 86 ? 30.367 42.961 47.883 1.00 86.00 86 ALA P CA 1
ATOM 428 C C . ALA A 1 86 ? 30.383 42.100 46.637 1.00 86.00 86 ALA P C 1
ATOM 429 O O . ALA A 1 86 ? 29.398 41.435 46.328 1.00 86.00 86 ALA P O 1
ATOM 431 N N . ALA A 1 87 ? 31.485 42.149 45.889 1.00 87.00 87 ALA P N 1
ATOM 432 C CA . ALA A 1 87 ? 31.353 41.934 44.453 1.00 87.00 87 ALA P CA 1
ATOM 433 C C . ALA A 1 87 ? 31.872 40.685 43.759 1.00 87.00 87 ALA P C 1
ATOM 434 O O . ALA A 1 87 ? 31.101 39.962 43.127 1.00 87.00 87 ALA P O 1
ATOM 436 N N . ALA A 1 88 ? 33.148 40.362 43.924 1.00 88.00 88 ALA P N 1
ATOM 437 C CA . ALA A 1 88 ? 33.767 39.326 43.107 1.00 88.00 88 ALA P CA 1
ATOM 438 C C . ALA A 1 88 ? 34.142 38.223 44.085 1.00 88.00 88 ALA P C 1
ATOM 439 O O . ALA A 1 88 ? 33.697 37.083 43.930 1.00 88.00 88 ALA P O 1
ATOM 441 N N . ALA A 1 89 ? 34.953 38.534 45.083 1.00 89.00 89 ALA P N 1
ATOM 442 C CA . ALA A 1 89 ? 35.497 37.496 45.937 1.00 89.00 89 ALA P CA 1
ATOM 443 C C . ALA A 1 89 ? 34.343 36.757 46.550 1.00 89.00 89 ALA P C 1
ATOM 444 O O . ALA A 1 89 ? 33.459 37.352 47.162 1.00 89.00 89 ALA P O 1
ATOM 446 N N . ALA A 1 90 ? 34.324 35.463 46.346 1.00 90.00 90 ALA P N 1
ATOM 447 C CA . ALA A 1 90 ? 33.264 34.714 46.963 1.00 90.00 90 ALA P CA 1
ATOM 448 C C . ALA A 1 90 ? 33.860 33.371 47.305 1.00 90.00 90 ALA P C 1
ATOM 449 O O . ALA A 1 90 ? 34.825 32.925 46.685 1.00 90.00 90 ALA P O 1
ATOM 451 N N . ALA A 1 91 ? 33.288 32.734 48.312 1.00 91.00 91 ALA P N 1
ATOM 452 C CA . ALA A 1 91 ? 33.587 31.328 48.491 1.00 91.00 91 ALA P CA 1
ATOM 453 C C . ALA A 1 91 ? 32.869 30.562 47.411 1.00 91.00 91 ALA P C 1
ATOM 454 O O . ALA A 1 91 ? 33.506 29.910 46.584 1.00 91.00 91 ALA P O 1
ATOM 456 N N . ALA A 1 92 ? 31.555 30.707 47.344 1.00 92.00 92 ALA P N 1
ATOM 457 C CA . ALA A 1 92 ? 30.807 29.988 46.339 1.00 92.00 92 ALA P CA 1
ATOM 458 C C . ALA A 1 92 ? 31.299 30.479 45.002 1.00 92.00 92 ALA P C 1
ATOM 459 O O . ALA A 1 92 ? 31.248 31.676 44.725 1.00 92.00 92 ALA P O 1
ATOM 461 N N . ALA A 1 93 ? 31.805 29.562 44.186 1.00 93.00 93 ALA P N 1
ATOM 462 C CA . ALA A 1 93 ? 32.044 29.819 42.776 1.00 93.00 93 ALA P CA 1
ATOM 463 C C . ALA A 1 93 ? 31.092 28.909 42.031 1.00 93.00 93 ALA P C 1
ATOM 464 O O . ALA A 1 93 ? 31.410 27.741 41.796 1.00 93.00 93 ALA P O 1
ATOM 466 N N . ALA A 1 94 ? 29.972 29.454 41.569 1.00 94.00 94 ALA P N 1
ATOM 467 C CA . ALA A 1 94 ? 28.945 28.590 41.017 1.00 94.00 94 ALA P CA 1
ATOM 468 C C . ALA A 1 94 ? 29.450 28.109 39.665 1.00 94.00 94 ALA P C 1
ATOM 469 O O . ALA A 1 94 ? 29.663 28.886 38.742 1.00 94.00 94 ALA P O 1
ATOM 471 N N . ALA A 1 95 ? 29.648 26.802 39.559 1.00 95.00 95 ALA P N 1
ATOM 472 C CA . ALA A 1 95 ? 30.487 26.260 38.498 1.00 95.00 95 ALA P CA 1
ATOM 473 C C . ALA A 1 95 ? 29.667 25.433 37.528 1.00 95.00 95 ALA P C 1
ATOM 474 O O . ALA A 1 95 ? 28.952 24.518 37.935 1.00 95.00 95 ALA P O 1
ATOM 476 N N . ALA A 1 96 ? 29.778 25.745 36.249 1.00 96.00 96 ALA P N 1
ATOM 477 C CA . ALA A 1 96 ? 29.055 24.972 35.264 1.00 96.00 96 ALA P CA 1
ATOM 478 C C . ALA A 1 96 ? 29.542 23.540 35.448 1.00 96.00 96 ALA P C 1
ATOM 479 O O . ALA A 1 96 ? 30.693 23.303 35.814 1.00 96.00 96 ALA P O 1
ATOM 481 N N . ALA A 1 97 ? 28.650 22.580 35.188 1.00 97.00 97 ALA P N 1
ATOM 482 C CA . ALA A 1 97 ? 28.823 21.242 35.745 1.00 97.00 97 ALA P CA 1
ATOM 483 C C . ALA A 1 97 ? 29.960 20.478 35.086 1.00 97.00 97 ALA P C 1
ATOM 484 O O . ALA A 1 97 ? 30.920 20.096 35.761 1.00 97.00 97 ALA P O 1
ATOM 486 N N . ALA A 1 98 ? 29.887 20.257 33.774 1.00 98.00 98 ALA P N 1
ATOM 487 C CA . ALA A 1 98 ? 30.898 19.452 33.102 1.00 98.00 98 ALA P CA 1
ATOM 488 C C . ALA A 1 98 ? 32.223 20.188 33.269 1.00 98.00 98 ALA P C 1
ATOM 489 O O . ALA A 1 98 ? 32.295 21.418 33.233 1.00 98.00 98 ALA P O 1
ATOM 491 N N . ALA A 1 99 ? 33.269 19.409 33.478 1.00 99.00 99 ALA P N 1
ATOM 492 C CA . ALA A 1 99 ? 34.347 19.775 34.382 1.00 99.00 99 ALA P CA 1
ATOM 493 C C . ALA A 1 99 ? 35.001 21.148 34.364 1.00 99.00 99 ALA P C 1
ATOM 494 O O . ALA A 1 99 ? 34.945 21.845 35.379 1.00 99.00 99 ALA P O 1
ATOM 496 N N . ALA A 1 100 ? 35.544 21.589 33.229 1.00 100.00 100 ALA P N 1
ATOM 497 C CA . ALA A 1 100 ? 36.565 22.636 33.237 1.00 100.00 100 ALA P CA 1
ATOM 498 C C . ALA A 1 100 ? 35.825 23.949 33.386 1.00 100.00 100 ALA P C 1
ATOM 499 O O . ALA A 1 100 ? 36.444 25.011 33.486 1.00 100.00 100 ALA P O 1
ATOM 501 N N . ALA A 1 101 ? 34.506 23.904 33.392 1.00 101.00 101 ALA P N 1
ATOM 502 C CA . ALA A 1 101 ? 33.737 25.128 33.385 1.00 101.00 101 ALA P CA 1
ATOM 503 C C . ALA A 1 101 ? 33.474 25.598 34.808 1.00 101.00 101 ALA P C 1
ATOM 504 O O . ALA A 1 101 ? 32.663 25.011 35.528 1.00 101.00 101 ALA P O 1
ATOM 506 N N . ALA A 1 102 ? 34.134 26.685 35.199 1.00 102.00 102 ALA P N 1
ATOM 507 C CA . ALA A 1 102 ? 33.989 27.256 36.531 1.00 102.00 102 ALA P CA 1
ATOM 508 C C . ALA A 1 102 ? 33.898 28.768 36.421 1.00 102.00 102 ALA P C 1
ATOM 509 O O . ALA A 1 102 ? 34.857 29.413 35.998 1.00 102.00 102 ALA P O 1
ATOM 511 N N . ALA A 1 103 ? 32.777 29.334 36.852 1.00 103.00 103 ALA P N 1
ATOM 512 C CA . ALA A 1 103 ? 32.526 30.764 36.749 1.00 103.00 103 ALA P CA 1
ATOM 513 C C . ALA A 1 103 ? 32.317 31.371 38.129 1.00 103.00 103 ALA P C 1
ATOM 514 O O . ALA A 1 103 ? 31.347 31.033 38.809 1.00 103.00 103 ALA P O 1
ATOM 516 N N . ALA A 1 104 ? 33.196 32.287 38.531 1.00 104.00 104 ALA P N 1
ATOM 517 C CA . ALA A 1 104 ? 33.086 32.895 39.848 1.00 104.00 104 ALA P CA 1
ATOM 518 C C . ALA A 1 104 ? 31.936 33.896 39.870 1.00 104.00 104 ALA P C 1
ATOM 519 O O . ALA A 1 104 ? 31.330 34.205 38.844 1.00 104.00 104 ALA P O 1
ATOM 521 N N . ALA A 1 105 ? 31.651 34.450 41.037 1.00 105.00 105 ALA P N 1
ATOM 522 C CA . ALA A 1 105 ? 30.397 35.158 41.258 1.00 105.00 105 ALA P CA 1
ATOM 523 C C . ALA A 1 105 ? 30.653 36.584 41.706 1.00 105.00 105 ALA P C 1
ATOM 524 O O . ALA A 1 105 ? 31.211 36.812 42.775 1.00 105.00 105 ALA P O 1
ATOM 526 N N . ALA A 1 106 ? 30.215 37.546 40.899 1.00 106.00 106 ALA P N 1
ATOM 527 C CA . ALA A 1 106 ? 30.111 38.905 41.400 1.00 106.00 106 ALA P CA 1
ATOM 528 C C . ALA A 1 106 ? 28.724 39.113 41.996 1.00 106.00 106 ALA P C 1
ATOM 529 O O . ALA A 1 106 ? 27.713 39.118 41.292 1.00 106.00 106 ALA P O 1
ATOM 531 N N . ALA A 1 107 ? 28.684 39.293 43.310 1.00 107.00 107 ALA P N 1
ATOM 532 C CA . ALA A 1 107 ? 27.455 39.228 44.091 1.00 107.00 107 ALA P CA 1
ATOM 533 C C . ALA A 1 107 ? 26.660 40.514 43.849 1.00 107.00 107 ALA P C 1
ATOM 534 O O . ALA A 1 107 ? 27.107 41.326 43.037 1.00 107.00 107 ALA P O 1
ATOM 536 N N . ALA A 1 108 ? 25.557 40.766 44.539 1.00 108.00 108 ALA P N 1
ATOM 537 C CA . ALA A 1 108 ? 24.552 41.697 44.060 1.00 108.00 108 ALA P CA 1
ATOM 538 C C . ALA A 1 108 ? 23.963 42.393 45.266 1.00 108.00 108 ALA P C 1
ATOM 539 O O . ALA A 1 108 ? 24.550 42.387 46.346 1.00 108.00 108 ALA P O 1
ATOM 541 N N . ALA A 1 109 ? 22.832 43.050 45.062 1.00 109.00 109 ALA P N 1
ATOM 542 C CA . ALA A 1 109 ? 22.093 43.665 46.149 1.00 109.00 109 ALA P CA 1
ATOM 543 C C . ALA A 1 109 ? 21.620 42.591 47.114 1.00 109.00 109 ALA P C 1
ATOM 544 O O . ALA A 1 109 ? 21.964 41.417 46.977 1.00 109.00 109 ALA P O 1
ATOM 546 N N . ALA A 1 110 ? 20.865 42.972 48.136 1.00 110.00 110 ALA P N 1
ATOM 547 C CA . ALA A 1 110 ? 20.506 41.885 49.023 1.00 110.00 110 ALA P CA 1
ATOM 548 C C . ALA A 1 110 ? 19.612 40.841 48.393 1.00 110.00 110 ALA P C 1
ATOM 549 O O . ALA A 1 110 ? 18.389 40.913 48.514 1.00 110.00 110 ALA P O 1
ATOM 551 N N . ALA A 1 111 ? 20.235 39.840 47.768 1.00 111.00 111 ALA P N 1
ATOM 552 C CA . ALA A 1 111 ? 19.580 39.194 46.638 1.00 111.00 111 ALA P CA 1
ATOM 553 C C . ALA A 1 111 ? 20.317 37.949 46.173 1.00 111.00 111 ALA P C 1
ATOM 554 O O . ALA A 1 111 ? 21.135 37.385 46.905 1.00 111.00 111 ALA P O 1
ATOM 556 N N . ALA A 1 112 ? 20.002 37.512 44.954 1.00 112.00 112 ALA P N 1
ATOM 557 C CA . ALA A 1 112 ? 20.821 36.576 44.195 1.00 112.00 112 ALA P CA 1
ATOM 558 C C . ALA A 1 112 ? 21.762 37.436 43.368 1.00 112.00 112 ALA P C 1
ATOM 559 O O . ALA A 1 112 ? 21.637 38.658 43.338 1.00 112.00 112 ALA P O 1
ATOM 561 N N . ALA A 1 113 ? 22.658 36.782 42.633 1.00 113.00 113 ALA P N 1
ATOM 562 C CA . ALA A 1 113 ? 23.892 37.407 42.184 1.00 113.00 113 ALA P CA 1
ATOM 563 C C . ALA A 1 113 ? 24.250 36.996 40.762 1.00 113.00 113 ALA P C 1
ATOM 564 O O . ALA A 1 113 ? 23.654 36.094 40.179 1.00 113.00 113 ALA P O 1
ATOM 566 N N . ALA A 1 114 ? 25.235 37.681 40.204 1.00 114.00 114 ALA P N 1
ATOM 567 C CA . ALA A 1 114 ? 25.678 37.421 38.848 1.00 114.00 114 ALA P CA 1
ATOM 568 C C . ALA A 1 114 ? 27.038 36.725 38.854 1.00 114.00 114 ALA P C 1
ATOM 569 O O . ALA A 1 114 ? 27.652 36.524 39.901 1.00 114.00 114 ALA P O 1
ATOM 571 N N . ALA A 1 115 ? 27.552 36.391 37.673 1.00 115.00 115 ALA P N 1
ATOM 572 C CA . ALA A 1 115 ? 28.772 35.602 37.566 1.00 115.00 115 ALA P CA 1
ATOM 573 C C . ALA A 1 115 ? 29.605 36.069 36.384 1.00 115.00 115 ALA P C 1
ATOM 574 O O . ALA A 1 115 ? 29.057 36.475 35.361 1.00 115.00 115 ALA P O 1
ATOM 576 N N . ALA A 1 116 ? 30.924 35.966 36.512 1.00 116.00 116 ALA P N 1
ATOM 577 C CA . ALA A 1 116 ? 31.849 36.535 35.540 1.00 116.00 116 ALA P CA 1
ATOM 578 C C . ALA A 1 116 ? 32.951 35.549 35.233 1.00 116.00 116 ALA P C 1
ATOM 579 O O . ALA A 1 116 ? 33.749 35.238 36.118 1.00 116.00 116 ALA P O 1
ATOM 581 N N . ALA A 1 117 ? 33.059 35.138 33.970 1.00 117.00 117 ALA P N 1
ATOM 582 C CA . ALA A 1 117 ? 33.935 34.036 33.584 1.00 117.00 117 ALA P CA 1
ATOM 583 C C . ALA A 1 117 ? 34.798 34.382 32.384 1.00 117.00 117 ALA P C 1
ATOM 584 O O . ALA A 1 117 ? 34.337 35.048 31.455 1.00 117.00 117 ALA P O 1
ATOM 586 N N . ALA A 1 118 ? 36.037 33.905 32.400 1.00 118.00 118 ALA P N 1
ATOM 587 C CA . ALA A 1 118 ? 36.904 34.037 31.244 1.00 118.00 118 ALA P CA 1
ATOM 588 C C . ALA A 1 118 ? 36.312 33.279 30.064 1.00 118.00 118 ALA P C 1
ATOM 589 O O . ALA A 1 118 ? 35.848 32.153 30.221 1.00 118.00 118 ALA P O 1
ATOM 591 N N . ALA A 1 119 ? 36.315 33.891 28.874 1.00 119.00 119 ALA P N 1
ATOM 592 C CA . ALA A 1 119 ? 35.737 33.221 27.708 1.00 119.00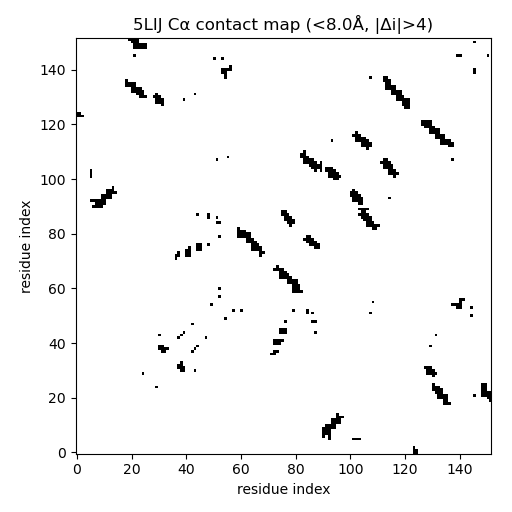 119 ALA P CA 1
ATOM 593 C C . ALA A 1 119 ? 36.659 32.188 27.082 1.00 119.00 119 ALA P C 1
ATOM 594 O O . ALA A 1 119 ? 36.278 31.029 26.913 1.00 119.00 119 ALA P O 1
ATOM 596 N N . ALA A 1 120 ? 37.881 32.585 26.728 1.00 120.00 120 ALA P N 1
ATOM 597 C CA . ALA A 1 120 ? 38.902 31.623 26.309 1.00 120.00 120 ALA P CA 1
ATOM 598 C C . ALA A 1 120 ? 39.616 31.272 27.602 1.00 120.00 120 ALA P C 1
ATOM 599 O O . ALA A 1 120 ? 39.142 31.653 28.674 1.00 120.00 120 ALA P O 1
ATOM 601 N N . ALA A 1 121 ? 40.701 30.506 27.559 1.00 121.00 121 ALA P N 1
ATOM 602 C CA . ALA A 1 121 ? 41.473 30.342 28.781 1.00 121.00 121 ALA P CA 1
ATOM 603 C C . ALA A 1 121 ? 42.948 30.639 28.613 1.00 121.00 121 ALA P C 1
ATOM 604 O O . ALA A 1 121 ? 43.516 30.477 27.533 1.00 121.00 121 ALA P O 1
ATOM 606 N N . ALA A 1 122 ? 43.555 31.073 29.715 1.00 122.00 122 ALA P N 1
ATOM 607 C CA . ALA A 1 122 ? 44.991 31.273 29.842 1.00 122.00 122 ALA P CA 1
ATOM 608 C C . ALA A 1 122 ? 45.235 31.609 31.296 1.00 122.00 122 ALA P C 1
ATOM 609 O O . ALA A 1 122 ? 44.319 32.014 32.012 1.00 122.00 122 ALA P O 1
ATOM 611 N N . ALA A 1 123 ? 46.493 31.502 31.706 1.00 123.00 123 ALA P N 1
ATOM 612 C CA . ALA A 1 123 ? 46.730 31.421 33.133 1.00 123.00 123 ALA P CA 1
ATOM 613 C C . ALA A 1 123 ? 47.963 32.277 33.294 1.00 123.00 123 ALA P C 1
ATOM 614 O O . ALA A 1 123 ? 47.974 33.429 32.869 1.00 123.00 123 ALA P O 1
ATOM 616 N N . ALA A 1 124 ? 49.032 31.727 33.849 1.00 124.00 124 ALA P N 1
ATOM 617 C CA . ALA A 1 124 ? 49.958 32.619 34.524 1.00 124.00 124 ALA P CA 1
ATOM 618 C C . ALA A 1 124 ? 51.138 33.279 33.870 1.00 124.00 124 ALA P C 1
ATOM 619 O O . ALA A 1 124 ? 51.186 34.498 33.724 1.00 124.00 124 ALA P O 1
ATOM 621 N N . ALA A 1 125 ? 52.077 32.483 33.425 1.00 125.00 125 ALA P N 1
ATOM 622 C CA . ALA A 1 125 ? 52.876 32.949 32.326 1.00 125.00 125 ALA P CA 1
ATOM 623 C C . ALA A 1 125 ? 52.034 32.336 31.225 1.00 125.00 125 ALA P C 1
ATOM 624 O O . ALA A 1 125 ? 52.034 31.119 31.053 1.00 125.00 125 ALA P O 1
ATOM 626 N N . ALA A 1 126 ? 51.279 33.172 30.532 1.00 126.00 126 ALA P N 1
ATOM 627 C CA . ALA A 1 126 ? 49.956 32.790 30.062 1.00 126.00 126 ALA P CA 1
ATOM 628 C C . ALA A 1 126 ? 49.831 33.008 28.553 1.00 126.00 126 ALA P C 1
ATOM 629 O O . ALA A 1 126 ? 50.687 33.695 27.993 1.00 126.00 126 ALA P O 1
ATOM 631 N N . ALA A 1 127 ? 48.814 32.475 27.890 1.00 127.00 127 ALA P N 1
ATOM 632 C CA . ALA A 1 127 ? 48.806 32.409 26.446 1.00 127.00 127 ALA P CA 1
ATOM 633 C C . ALA A 1 127 ? 47.731 33.047 25.588 1.00 127.00 127 ALA P C 1
ATOM 634 O O . ALA A 1 127 ? 48.035 33.701 24.591 1.00 127.00 127 ALA P O 1
ATOM 636 N N . ALA A 1 128 ? 46.475 32.886 25.967 1.00 128.00 128 ALA P N 1
ATOM 637 C CA . ALA A 1 128 ? 45.428 33.155 25.007 1.00 128.00 128 ALA P CA 1
ATOM 638 C C . ALA A 1 128 ? 45.106 34.625 25.243 1.00 128.00 128 ALA P C 1
ATOM 639 O O . ALA A 1 128 ? 45.670 35.287 26.109 1.00 128.00 128 ALA P O 1
ATOM 641 N N . ALA A 1 129 ? 44.199 35.139 24.434 1.00 129.00 129 ALA P N 1
ATOM 642 C CA . ALA A 1 129 ? 43.525 36.397 24.700 1.00 129.00 129 ALA P CA 1
ATOM 643 C C . ALA A 1 129 ? 42.270 36.007 25.464 1.00 129.00 129 ALA P C 1
ATOM 644 O O . ALA A 1 129 ? 41.718 34.931 25.239 1.00 129.00 129 ALA P O 1
ATOM 646 N N . ALA A 1 130 ? 41.854 36.812 26.422 1.00 130.00 130 ALA P N 1
ATOM 647 C CA . ALA A 1 130 ? 41.050 36.215 27.472 1.00 130.00 130 ALA P CA 1
ATOM 648 C C . ALA A 1 130 ? 39.560 36.498 27.406 1.00 130.00 130 ALA P C 1
ATOM 649 O O . ALA A 1 130 ? 38.831 36.006 28.265 1.00 130.00 130 ALA P O 1
ATOM 651 N N . ALA A 1 131 ? 39.077 37.134 26.351 1.00 131.00 131 ALA P N 1
ATOM 652 C CA . ALA A 1 131 ? 38.123 38.241 26.529 1.00 131.00 131 ALA P CA 1
ATOM 653 C C . ALA A 1 131 ? 37.018 37.884 27.515 1.00 131.00 131 ALA P C 1
ATOM 654 O O . ALA A 1 131 ? 36.338 36.897 27.365 1.00 131.00 131 ALA P O 1
ATOM 656 N N . ALA A 1 132 ? 36.835 38.740 28.510 1.00 132.00 132 ALA P N 1
ATOM 657 C CA . ALA A 1 132 ? 36.010 38.463 29.684 1.00 132.00 132 ALA P CA 1
ATOM 658 C C . ALA A 1 132 ? 34.516 38.563 29.466 1.00 132.00 132 ALA P C 1
ATOM 659 O O . ALA A 1 132 ? 34.088 39.173 28.508 1.00 132.00 132 ALA P O 1
ATOM 661 N N . ALA A 1 133 ? 33.707 37.989 30.355 1.00 133.00 133 ALA P N 1
ATOM 662 C CA . ALA A 1 133 ? 32.257 38.143 30.269 1.00 133.00 133 ALA P CA 1
ATOM 663 C C . ALA A 1 133 ? 31.593 37.939 31.626 1.00 133.00 133 ALA P C 1
ATOM 664 O O . ALA A 1 133 ? 32.121 37.214 32.471 1.00 133.00 133 ALA P O 1
ATOM 666 N N . ALA A 1 134 ? 30.417 38.542 31.818 1.00 134.00 134 ALA P N 1
ATOM 667 C CA . ALA A 1 134 ? 29.674 38.432 33.071 1.00 134.00 134 ALA P CA 1
ATOM 668 C C . ALA A 1 134 ? 28.260 37.921 32.803 1.00 134.00 134 ALA P C 1
ATOM 669 O O . ALA A 1 134 ? 27.483 38.586 32.114 1.00 134.00 134 ALA P O 1
ATOM 671 N N . ALA A 1 135 ? 27.920 36.753 33.352 1.00 135.00 135 ALA P N 1
ATOM 672 C CA . ALA A 1 135 ? 26.585 36.197 33.156 1.00 135.00 135 ALA P CA 1
ATOM 673 C C . ALA A 1 135 ? 25.545 37.123 33.766 1.00 135.00 135 ALA P C 1
ATOM 674 O O . ALA A 1 135 ? 25.827 37.883 34.689 1.00 135.00 135 ALA P O 1
ATOM 676 N N . ALA A 1 136 ? 24.332 37.060 33.238 1.00 136.00 136 ALA P N 1
ATOM 677 C CA . ALA A 1 136 ? 23.486 38.244 33.241 1.00 136.00 136 ALA P CA 1
ATOM 678 C C . ALA A 1 136 ? 22.442 38.423 34.329 1.00 136.00 136 ALA P C 1
ATOM 679 O O . ALA A 1 136 ? 21.622 39.330 34.188 1.00 136.00 136 ALA P O 1
ATOM 681 N N . ALA A 1 137 ? 22.368 37.618 35.383 1.00 137.00 137 ALA P N 1
ATOM 682 C CA . ALA A 1 137 ? 21.257 37.899 36.290 1.00 137.00 137 ALA P CA 1
ATOM 683 C C . ALA A 1 137 ? 21.479 39.149 37.143 1.00 137.00 137 ALA P C 1
ATOM 684 O O . ALA A 1 137 ? 22.088 39.125 38.214 1.00 137.00 137 ALA P O 1
ATOM 686 N N . ALA A 1 138 ? 20.921 40.249 36.635 1.00 138.00 138 ALA P N 1
ATOM 687 C CA . ALA A 1 138 ? 21.191 41.618 37.064 1.00 138.00 138 ALA P CA 1
ATOM 688 C C . ALA A 1 138 ? 20.310 42.502 36.196 1.00 138.00 138 ALA P C 1
ATOM 689 O O . ALA A 1 138 ? 19.516 42.015 35.392 1.00 138.00 138 ALA P O 1
ATOM 691 N N . ALA A 1 139 ? 20.451 43.811 36.346 1.00 139.00 139 ALA P N 1
ATOM 692 C CA . ALA A 1 139 ? 19.708 44.717 35.478 1.00 139.00 139 ALA P CA 1
ATOM 693 C C . ALA A 1 139 ? 20.639 45.720 34.825 1.00 139.00 139 ALA P C 1
ATOM 694 O O . ALA A 1 139 ? 21.858 45.566 34.895 1.00 139.00 139 ALA P O 1
ATOM 696 N N . ALA A 1 140 ? 20.083 46.734 34.174 1.00 140.00 140 ALA P N 1
ATOM 697 C CA . ALA A 1 140 ? 20.865 47.797 33.563 1.00 140.00 140 ALA P CA 1
ATOM 698 C C . ALA A 1 140 ? 20.611 49.097 34.303 1.00 140.00 140 ALA P C 1
ATOM 699 O O . ALA A 1 140 ? 19.564 49.264 34.928 1.00 140.00 140 ALA P O 1
ATOM 701 N N . ALA A 1 141 ? 21.566 50.022 34.230 1.00 141.00 141 ALA P N 1
ATOM 702 C CA . ALA A 1 141 ? 21.458 51.226 35.046 1.00 141.00 141 ALA P CA 1
ATOM 703 C C . ALA A 1 141 ? 20.889 52.486 34.409 1.00 141.00 141 ALA P C 1
ATOM 704 O O . ALA A 1 141 ? 19.897 53.040 34.890 1.00 141.00 141 ALA P O 1
ATOM 706 N N . ALA A 1 142 ? 21.510 52.956 33.334 1.00 142.00 142 ALA P N 1
ATOM 707 C CA . ALA A 1 142 ? 20.969 54.014 32.496 1.00 142.00 142 ALA P CA 1
ATOM 708 C C . ALA A 1 142 ? 21.775 53.901 31.218 1.00 142.00 142 ALA P C 1
ATOM 709 O O . ALA A 1 142 ? 23.004 53.983 31.234 1.00 142.00 142 ALA P O 1
ATOM 711 N N . ALA A 1 143 ? 21.071 53.795 30.098 1.00 143.00 143 ALA P N 1
ATOM 712 C CA . ALA A 1 143 ? 21.502 52.959 28.986 1.00 143.00 143 ALA P CA 1
ATOM 713 C C . ALA A 1 143 ? 22.981 53.151 28.670 1.00 143.00 143 ALA P C 1
ATOM 714 O O . ALA A 1 143 ? 23.644 52.194 28.262 1.00 143.00 143 ALA P O 1
ATOM 716 N N . ALA A 1 144 ? 23.517 54.356 28.878 1.00 144.00 144 ALA P N 1
ATOM 717 C CA . ALA A 1 144 ? 24.900 54.658 28.520 1.00 144.00 144 ALA P CA 1
ATOM 718 C C . ALA A 1 144 ? 25.871 53.496 28.711 1.00 144.00 144 ALA P C 1
ATOM 719 O O . ALA A 1 144 ? 26.382 52.944 27.732 1.00 144.00 144 ALA P O 1
ATOM 721 N N . ALA A 1 145 ? 26.139 53.105 29.957 1.00 145.00 145 ALA P N 1
ATOM 722 C CA . ALA A 1 145 ? 27.140 52.071 30.196 1.00 145.00 145 ALA P CA 1
ATOM 723 C C . ALA A 1 145 ? 26.763 50.754 29.539 1.00 145.00 145 ALA P C 1
ATOM 724 O O . ALA A 1 145 ? 27.642 50.006 29.102 1.00 145.00 145 ALA P O 1
ATOM 726 N N . ALA A 1 146 ? 25.472 50.458 29.441 1.00 146.00 146 ALA P N 1
ATOM 727 C CA . ALA A 1 146 ? 25.065 49.280 28.697 1.00 146.00 146 ALA P CA 1
ATOM 728 C C . ALA A 1 146 ? 25.612 49.321 27.292 1.00 146.00 146 ALA P C 1
ATOM 729 O O . ALA A 1 146 ? 25.732 48.285 26.641 1.00 146.00 146 ALA P O 1
ATOM 731 N N . ALA A 1 147 ? 25.913 50.509 26.797 1.00 147.00 147 ALA P N 1
ATOM 732 C CA . ALA A 1 147 ? 26.418 50.679 25.450 1.00 147.00 147 ALA P CA 1
ATOM 733 C C . ALA A 1 147 ? 27.924 50.817 25.382 1.00 147.00 147 ALA P C 1
ATOM 734 O O . ALA A 1 147 ? 28.455 51.025 24.292 1.00 147.00 147 ALA P O 1
ATOM 736 N N . ALA A 1 148 ? 28.628 50.745 26.504 1.00 148.00 148 ALA P N 1
ATOM 737 C CA . ALA A 1 148 ? 30.081 50.680 26.443 1.00 148.00 148 ALA P CA 1
ATOM 738 C C . ALA A 1 148 ? 30.641 49.286 26.616 1.00 148.00 148 ALA P C 1
ATOM 739 O O . ALA A 1 148 ? 31.406 48.812 25.779 1.00 148.00 148 ALA P O 1
ATOM 741 N N . ALA A 1 149 ? 30.276 48.620 27.692 1.00 149.00 149 ALA P N 1
ATOM 742 C CA . ALA A 1 149 ? 30.291 47.181 27.639 1.00 149.00 149 ALA P CA 1
ATOM 743 C C . ALA A 1 149 ? 29.203 46.835 26.647 1.00 149.00 149 ALA P C 1
ATOM 744 O O . ALA A 1 149 ? 28.138 47.448 26.648 1.00 149.00 149 ALA P O 1
ATOM 746 N N . ALA A 1 150 ? 29.488 45.889 25.769 1.00 150.00 150 ALA P N 1
ATOM 747 C CA . ALA A 1 150 ? 28.558 45.495 24.725 1.00 150.00 150 ALA P CA 1
ATOM 748 C C . ALA A 1 150 ? 27.694 44.340 25.213 1.00 150.00 150 ALA P C 1
ATOM 749 O O . ALA A 1 150 ? 28.205 43.370 25.777 1.00 150.00 150 ALA P O 1
ATOM 751 N N . ALA A 1 151 ? 26.392 44.445 24.994 1.00 151.00 151 ALA P N 1
ATOM 752 C CA . ALA A 1 151 ? 25.489 43.393 25.410 1.00 151.00 151 ALA P CA 1
ATOM 753 C C . ALA A 1 151 ? 25.553 42.251 24.414 1.00 151.00 151 ALA P C 1
ATOM 754 O O . ALA A 1 151 ? 26.321 42.279 23.454 1.00 151.00 151 ALA P O 1
ATOM 756 N N . ALA A 1 152 ? 24.734 41.233 24.653 1.00 152.00 152 ALA P N 1
ATOM 757 C CA . ALA A 1 152 ? 24.622 40.100 23.742 1.00 152.00 152 ALA P CA 1
ATOM 758 C C . ALA A 1 152 ? 23.407 39.267 24.055 1.00 152.00 152 ALA P C 1
ATOM 759 O O . ALA A 1 152 ? 22.483 39.700 24.726 0.00 152.00 152 ALA P O 1
#

Nearest PDB structures (foldseek):
  5lij-assembly1_P  TM=1.007E+00  e=1.026E-17  Staphylococcus phage 812

B-factor: mean 76.6, std 43.93, range [1.0, 152.0]

Radius of gyration: 14.99 Å; Cα contacts (8 Å, |Δi|>4): 310; chains: 1; bounding box: 35×37×34 Å

Foldseek 3Di:
DDDDDFDDDAAEAADDDAFWWLFADDPDDFFPDPPLHDGCFAVVQVVVLVQQLLQPPDDQADDDWDDDDDPHDHTHRDAGGPFVQRFFDDNHFHAYPPPPGTWTWTQHGVDGTKTKAFDDDFDDVTDDRTGIIIGDPTDGHPCVVCVNRDTD

Secondary structure (DSSP, 8-state):
-----S-S---EE--S----EEES--SS-----TTTT-SSSSHHHHHHHHHHHHHSPSSS---------BTB--------TTSS---S--S---EESSTT---EEE--SSS--EEEEESS---SS--S---EEEE--S--SSGGGGGTSB--